Protein AF-A0A846BYP2-F1 (afdb_monomer_lite)

Secondary structure (DSSP, 8-state):
-------SGGGSHHHHHHHHHHHHHHHHHTTS-HHHHHHHHHHHHHH-

Radius of gyration: 15.15 Å; chains: 1; bounding box: 33×23×37 Å

Foldseek 3Di:
DDPDDDPDPCPDPVNVVVVVVVVVVVVVLVVDDPVVSVVVVVVVVVVD

pLDDT: mean 79.99, std 12.54, range [46.31, 95.31]

Structure (mmCIF, N/CA/C/O backbone):
data_AF-A0A846BYP2-F1
#
_entry.id   AF-A0A846BYP2-F1
#
loop_
_atom_site.group_PDB
_atom_site.id
_atom_site.type_symbol
_atom_site.label_atom_id
_atom_site.label_alt_id
_atom_site.label_comp_id
_atom_site.label_asym_id
_atom_site.label_entity_id
_atom_site.label_seq_id
_atom_site.pdbx_PDB_ins_code
_atom_site.Cartn_x
_atom_site.Cartn_y
_atom_site.Cartn_z
_atom_site.occupancy
_atom_site.B_iso_or_equiv
_atom_site.auth_seq_id
_atom_site.auth_comp_id
_atom_site.auth_asym_id
_atom_site.auth_atom_id
_atom_site.pdbx_PDB_model_num
ATOM 1 N N . MET A 1 1 ? -21.601 -12.751 17.404 1.00 46.31 1 MET A N 1
ATOM 2 C CA . MET A 1 1 ? -20.643 -11.963 16.597 1.00 46.31 1 MET A CA 1
ATOM 3 C C . MET A 1 1 ? -20.346 -10.684 17.357 1.00 46.31 1 MET A C 1
ATOM 5 O O . MET A 1 1 ? -21.245 -9.868 17.512 1.00 46.31 1 MET A O 1
ATOM 9 N N . GLY A 1 2 ? -19.156 -10.571 17.948 1.00 55.38 2 GLY A N 1
ATOM 10 C CA . GLY A 1 2 ? -18.779 -9.389 18.727 1.00 55.38 2 GLY A CA 1
ATOM 11 C C . GLY A 1 2 ? -18.624 -8.171 17.819 1.00 55.38 2 GLY A C 1
ATOM 12 O O . GLY A 1 2 ? -18.092 -8.294 16.719 1.00 55.38 2 GLY A O 1
ATOM 13 N N . LYS A 1 3 ? -19.110 -7.007 18.259 1.00 65.00 3 LYS A N 1
ATOM 14 C CA . LYS A 1 3 ? -18.798 -5.730 17.608 1.00 65.00 3 LYS A CA 1
ATOM 15 C C . LYS A 1 3 ? -17.294 -5.492 17.744 1.00 65.00 3 LYS A C 1
ATOM 17 O O . LYS A 1 3 ? -16.814 -5.269 18.854 1.00 65.00 3 LYS A O 1
ATOM 22 N N . GLU A 1 4 ? -16.566 -5.541 16.636 1.00 72.12 4 GLU A N 1
ATOM 23 C CA . GLU A 1 4 ? -15.196 -5.036 16.594 1.00 72.12 4 GLU A CA 1
ATOM 24 C C . GLU A 1 4 ? -15.243 -3.522 16.800 1.00 72.12 4 GLU A C 1
ATOM 26 O O . GLU A 1 4 ? -15.864 -2.784 16.032 1.00 72.12 4 GLU A O 1
ATOM 31 N N . PHE A 1 5 ? -14.639 -3.060 17.891 1.00 82.31 5 PHE A N 1
ATOM 32 C CA . PHE A 1 5 ? -14.460 -1.636 18.127 1.00 82.31 5 PHE A CA 1
ATOM 33 C C . PHE A 1 5 ? -13.390 -1.116 17.167 1.00 82.31 5 PHE A C 1
ATOM 35 O O . PHE A 1 5 ? -12.215 -1.446 17.313 1.00 82.31 5 PHE A O 1
ATOM 42 N N . ILE A 1 6 ? -13.814 -0.299 16.204 1.00 85.50 6 ILE A N 1
ATOM 43 C CA . ILE A 1 6 ? -12.936 0.434 15.288 1.00 85.50 6 ILE A CA 1
ATOM 44 C C . ILE A 1 6 ? -12.165 1.467 16.114 1.00 85.50 6 ILE A C 1
ATOM 46 O O . ILE A 1 6 ? -12.760 2.386 16.676 1.00 85.50 6 ILE A O 1
ATOM 50 N N . LYS A 1 7 ? -10.845 1.306 16.209 1.00 89.62 7 LYS A N 1
ATOM 51 C CA . LYS A 1 7 ? -9.934 2.232 16.899 1.00 89.62 7 LYS A CA 1
ATOM 52 C C . LYS A 1 7 ? -9.215 3.148 15.910 1.00 89.62 7 LYS A C 1
ATOM 54 O O . LYS A 1 7 ? -8.757 4.222 16.287 1.00 89.62 7 LYS A O 1
ATOM 59 N N . SER A 1 8 ? -9.121 2.726 14.652 1.00 90.62 8 SER A N 1
ATOM 60 C CA . SER A 1 8 ? -8.475 3.443 13.559 1.00 90.62 8 SER A CA 1
ATOM 61 C C . SER A 1 8 ? -9.249 3.271 12.254 1.00 90.62 8 SER A C 1
ATOM 63 O O . SER A 1 8 ? -9.911 2.261 12.035 1.00 90.62 8 SER A O 1
ATOM 65 N N . HIS A 1 9 ? -9.092 4.219 11.327 1.00 88.12 9 HIS A N 1
ATOM 66 C CA . HIS A 1 9 ? -9.583 4.082 9.952 1.00 88.12 9 HIS A CA 1
ATOM 67 C C . HIS A 1 9 ? -9.053 2.809 9.267 1.00 88.12 9 HIS A C 1
ATOM 69 O O . HIS A 1 9 ? -9.709 2.286 8.373 1.00 88.12 9 HIS A O 1
ATOM 75 N N . LYS A 1 10 ? -7.909 2.275 9.721 1.00 89.38 10 LYS A N 1
ATOM 76 C CA . LYS A 1 10 ? -7.336 1.015 9.226 1.00 89.38 10 LYS A CA 1
ATOM 77 C C . LYS A 1 10 ? -8.143 -0.234 9.595 1.00 89.38 10 LYS A C 1
ATOM 79 O O . LYS A 1 10 ? -8.045 -1.249 8.912 1.00 89.38 10 LYS A O 1
ATOM 84 N N . ASP A 1 11 ? -8.964 -0.151 10.639 1.00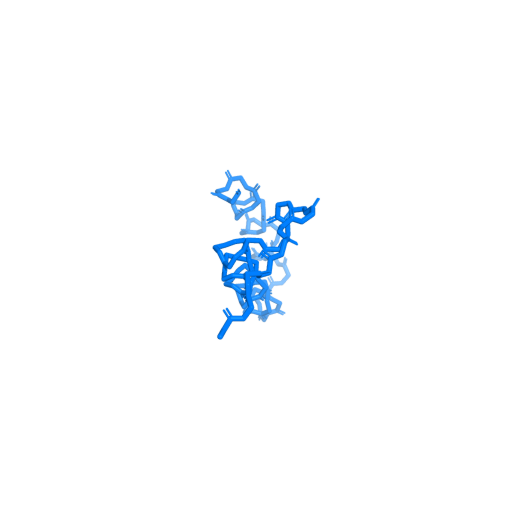 90.69 11 ASP A N 1
ATOM 85 C CA . ASP A 1 11 ? -9.827 -1.257 11.072 1.00 90.69 11 ASP A CA 1
ATOM 86 C C . ASP A 1 11 ? -11.102 -1.340 10.218 1.00 90.69 11 ASP A C 1
ATOM 88 O O . ASP A 1 11 ? -11.860 -2.305 10.297 1.00 90.69 11 ASP A O 1
ATOM 92 N N . LEU A 1 12 ? -11.363 -0.326 9.384 1.00 92.62 12 LEU A N 1
ATOM 93 C CA . LEU A 1 12 ? -12.486 -0.349 8.462 1.00 92.62 12 LEU A CA 1
ATOM 94 C C . LEU A 1 12 ? -12.251 -1.428 7.404 1.00 92.62 12 LEU A C 1
ATOM 96 O O . LEU A 1 12 ? -11.268 -1.389 6.669 1.00 92.62 12 LEU A O 1
ATOM 100 N N . LYS A 1 13 ? -13.216 -2.337 7.244 1.00 92.06 13 LYS A N 1
ATOM 101 C CA . LYS A 1 13 ? -13.176 -3.356 6.181 1.00 92.06 13 LYS A CA 1
ATOM 102 C C . LYS A 1 13 ? -12.952 -2.750 4.796 1.00 92.06 13 LYS A C 1
ATOM 104 O O . LYS A 1 13 ? -12.197 -3.297 4.007 1.00 92.06 13 LYS A O 1
ATOM 109 N N . VAL A 1 14 ? -13.564 -1.597 4.512 1.00 92.94 14 VAL A N 1
ATOM 110 C CA . VAL A 1 14 ? -13.357 -0.892 3.237 1.00 92.94 14 VAL A CA 1
ATOM 111 C C . VAL A 1 14 ? -11.916 -0.403 3.070 1.00 92.94 14 VAL A C 1
ATOM 113 O O . VAL A 1 14 ? -11.385 -0.483 1.969 1.00 92.94 14 VAL A O 1
ATOM 116 N N . TYR A 1 15 ? -11.260 0.034 4.152 1.00 94.19 15 TYR A N 1
ATOM 117 C CA . TYR A 1 15 ? -9.849 0.413 4.110 1.00 94.19 15 TYR A CA 1
ATOM 118 C C . TYR A 1 15 ? -8.975 -0.798 3.797 1.00 94.19 15 TYR A C 1
ATOM 120 O O . TYR A 1 15 ? -8.114 -0.712 2.931 1.00 94.19 15 TYR A O 1
ATOM 128 N N . GLN A 1 16 ? -9.225 -1.930 4.458 1.00 94.00 16 GLN A N 1
ATOM 129 C CA . GLN A 1 16 ? -8.479 -3.169 4.227 1.00 94.00 16 GLN A CA 1
ATOM 130 C C . GLN A 1 16 ? -8.628 -3.643 2.776 1.00 94.00 16 GLN A C 1
ATOM 132 O O . GLN A 1 16 ? -7.631 -3.865 2.102 1.00 94.00 16 GLN A O 1
ATOM 137 N N . ILE A 1 17 ? -9.859 -3.675 2.253 1.00 95.31 17 ILE A N 1
ATOM 138 C CA . ILE A 1 17 ? -10.136 -4.063 0.861 1.00 95.31 17 ILE A CA 1
ATOM 139 C C . ILE A 1 17 ? -9.442 -3.120 -0.133 1.00 95.31 17 ILE A C 1
ATOM 141 O O . ILE A 1 17 ? -8.830 -3.577 -1.097 1.00 95.31 17 ILE A O 1
ATOM 145 N N . ALA A 1 18 ? -9.522 -1.804 0.087 1.00 93.38 18 ALA A N 1
ATOM 146 C CA . ALA A 1 18 ? -8.872 -0.827 -0.782 1.00 93.38 18 ALA A CA 1
ATOM 147 C C . ALA A 1 18 ? -7.340 -0.949 -0.734 1.00 93.38 18 ALA A C 1
ATOM 149 O O . ALA A 1 18 ? -6.677 -0.860 -1.767 1.00 93.38 18 ALA A O 1
ATOM 150 N N . PHE A 1 19 ? -6.780 -1.191 0.453 1.00 92.81 19 PHE A N 1
ATOM 151 C CA . PHE A 1 19 ? -5.347 -1.378 0.643 1.00 92.81 19 PHE A CA 1
ATOM 152 C C . PHE A 1 19 ? -4.844 -2.651 -0.048 1.00 92.81 19 PHE A C 1
ATOM 154 O O . PHE A 1 19 ? -3.850 -2.600 -0.768 1.00 92.81 19 PHE A O 1
ATOM 161 N N . ASP A 1 20 ? -5.561 -3.767 0.088 1.00 95.12 20 ASP A N 1
ATOM 162 C CA . ASP A 1 20 ? -5.224 -5.028 -0.581 1.00 95.12 20 ASP A CA 1
ATOM 163 C C . ASP A 1 20 ? -5.280 -4.896 -2.110 1.00 95.12 20 ASP A C 1
ATOM 165 O O . ASP A 1 20 ? -4.397 -5.387 -2.825 1.00 95.12 20 ASP A O 1
ATOM 169 N N . ALA A 1 21 ? -6.276 -4.174 -2.632 1.00 93.44 21 ALA A N 1
ATOM 170 C CA . ALA A 1 21 ? -6.367 -3.863 -4.055 1.00 93.44 21 ALA A CA 1
ATOM 171 C C . ALA A 1 21 ? -5.173 -3.011 -4.525 1.00 93.44 21 ALA A C 1
ATOM 173 O O . ALA A 1 21 ? -4.540 -3.337 -5.532 1.00 93.44 21 ALA A O 1
ATOM 174 N N . ALA A 1 22 ? -4.812 -1.968 -3.772 1.00 90.38 22 ALA A N 1
ATOM 175 C CA . ALA A 1 22 ? -3.658 -1.124 -4.073 1.00 90.38 22 ALA A CA 1
ATOM 176 C C . ALA A 1 22 ? -2.338 -1.916 -4.052 1.00 90.38 22 ALA A C 1
ATOM 178 O O . ALA A 1 22 ? -1.509 -1.755 -4.948 1.00 90.38 22 ALA A O 1
ATOM 179 N N . MET A 1 23 ? -2.162 -2.822 -3.086 1.00 90.69 23 MET A N 1
ATOM 180 C CA . MET A 1 23 ? -0.991 -3.701 -3.010 1.00 90.69 23 MET A CA 1
ATOM 181 C C . MET A 1 23 ? -0.926 -4.683 -4.180 1.00 90.69 23 MET A C 1
ATOM 183 O O . MET A 1 23 ? 0.146 -4.901 -4.742 1.00 90.69 23 MET A O 1
ATOM 187 N N . THR A 1 24 ? -2.067 -5.227 -4.604 1.00 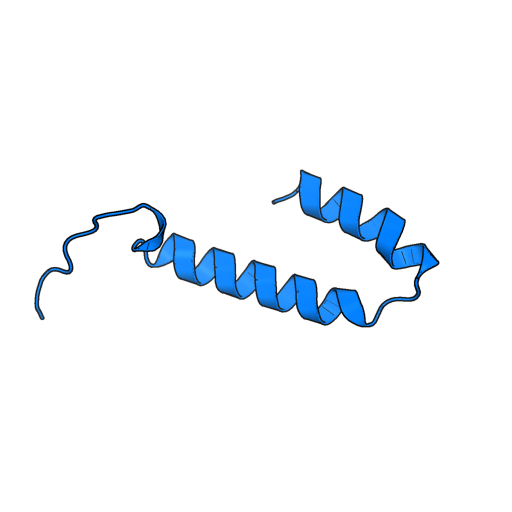93.31 24 THR A N 1
ATOM 188 C CA . THR A 1 24 ? -2.143 -6.100 -5.784 1.00 93.31 24 THR A CA 1
ATOM 189 C C . THR A 1 24 ? -1.697 -5.359 -7.044 1.00 93.31 24 THR A C 1
ATOM 191 O O . THR A 1 24 ? -0.875 -5.869 -7.807 1.00 93.31 24 THR A O 1
ATOM 194 N N . ILE A 1 25 ? -2.184 -4.131 -7.244 1.00 88.38 25 ILE A N 1
ATOM 195 C CA . ILE A 1 25 ? -1.770 -3.272 -8.360 1.00 88.38 25 ILE A CA 1
ATOM 196 C C . ILE A 1 25 ? -0.266 -2.991 -8.276 1.00 88.38 25 ILE A C 1
ATOM 198 O O . ILE A 1 25 ? 0.448 -3.180 -9.257 1.00 88.38 25 ILE A O 1
ATOM 202 N 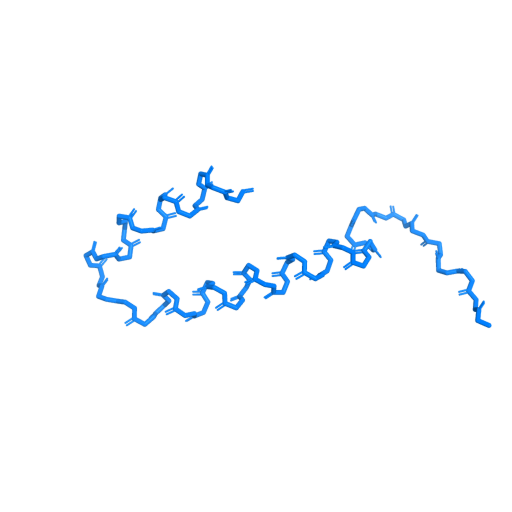N . PHE A 1 26 ? 0.245 -2.617 -7.104 1.00 86.00 26 PHE A N 1
ATOM 203 C CA . PHE A 1 26 ? 1.668 -2.344 -6.907 1.00 86.00 26 PHE A CA 1
ATOM 204 C C . PHE A 1 26 ? 2.567 -3.536 -7.278 1.00 86.00 26 PHE A C 1
ATOM 206 O O . PHE A 1 26 ? 3.571 -3.362 -7.972 1.00 86.00 26 PHE A O 1
ATOM 213 N N . GLU A 1 27 ? 2.206 -4.759 -6.881 1.00 88.00 27 GLU A N 1
ATOM 214 C CA . GLU A 1 27 ? 2.976 -5.956 -7.240 1.00 88.00 27 GLU A CA 1
ATOM 215 C C . GLU A 1 27 ? 2.928 -6.270 -8.744 1.00 88.00 27 GLU A C 1
ATOM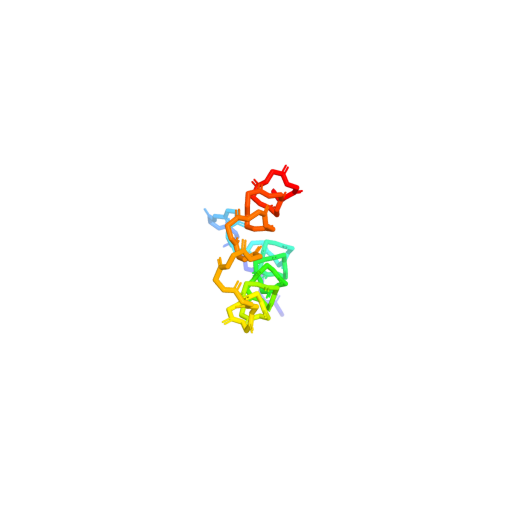 217 O O . GLU A 1 27 ? 3.929 -6.704 -9.319 1.00 88.00 27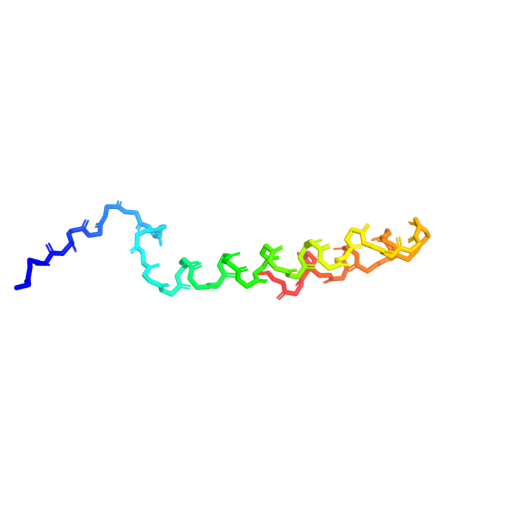 GLU A O 1
ATOM 222 N N . LEU A 1 28 ? 1.802 -6.007 -9.417 1.00 87.06 28 LEU A N 1
ATOM 223 C CA . LEU A 1 28 ? 1.716 -6.118 -10.878 1.00 87.06 28 LEU A CA 1
ATOM 224 C C . LEU A 1 28 ? 2.642 -5.105 -11.568 1.00 87.06 28 LEU A C 1
ATOM 226 O O . LEU A 1 28 ? 3.337 -5.449 -12.527 1.00 87.06 28 LEU A O 1
ATOM 230 N N . PHE A 1 29 ? 2.725 -3.888 -11.030 1.00 80.06 29 PHE A N 1
ATOM 231 C CA . PHE A 1 29 ? 3.574 -2.813 -11.546 1.00 80.06 29 PHE A CA 1
ATOM 232 C C . PHE A 1 29 ? 5.069 -3.116 -11.465 1.00 80.06 29 PHE A C 1
ATOM 234 O O . PHE A 1 29 ? 5.832 -2.739 -12.357 1.00 80.06 29 PHE A O 1
ATOM 241 N N . LYS A 1 30 ? 5.514 -3.872 -10.456 1.00 81.31 30 LYS A N 1
ATOM 242 C CA . LYS A 1 30 ? 6.919 -4.301 -10.348 1.00 81.31 30 LYS A CA 1
ATOM 243 C C . LYS A 1 30 ? 7.404 -5.167 -11.511 1.00 81.31 30 LYS A C 1
ATOM 245 O O . LYS A 1 30 ? 8.598 -5.448 -11.572 1.00 81.31 30 LYS A O 1
ATOM 250 N N . LYS A 1 31 ? 6.535 -5.609 -12.421 1.00 84.06 31 LYS A N 1
ATOM 251 C CA . LYS A 1 31 ? 6.923 -6.386 -13.609 1.00 84.06 31 LYS A CA 1
ATOM 252 C C . LYS A 1 31 ? 7.181 -5.522 -14.847 1.00 84.06 31 LYS A C 1
ATOM 254 O O . LYS A 1 31 ? 7.703 -6.036 -15.827 1.00 84.06 31 LYS A O 1
ATOM 259 N N . PHE A 1 32 ? 6.862 -4.229 -14.802 1.00 80.81 32 PHE A N 1
ATOM 260 C CA . PHE A 1 32 ? 6.985 -3.337 -15.958 1.00 80.81 32 PHE A CA 1
ATOM 261 C C . PHE A 1 32 ? 8.460 -2.996 -16.241 1.00 80.81 32 PHE A C 1
ATOM 263 O O . PHE A 1 32 ? 9.281 -3.070 -15.318 1.00 80.81 32 PHE A O 1
ATOM 270 N N . PRO A 1 33 ? 8.834 -2.616 -17.473 1.00 81.75 33 PRO A N 1
ATOM 271 C CA . PRO A 1 33 ? 10.156 -2.066 -17.775 1.00 81.75 33 PRO A CA 1
ATOM 272 C C . PRO A 1 33 ? 10.454 -0.827 -16.918 1.00 81.75 33 PRO A C 1
ATOM 274 O O . PRO A 1 33 ? 9.541 -0.085 -16.555 1.00 81.75 33 PRO A O 1
ATOM 277 N N . ILE A 1 34 ? 11.726 -0.589 -16.574 1.00 71.81 34 ILE A N 1
ATOM 278 C CA . ILE A 1 34 ? 12.123 0.501 -15.660 1.00 71.81 34 ILE A CA 1
ATOM 279 C C . ILE A 1 34 ? 11.636 1.876 -16.155 1.00 71.81 34 ILE A C 1
ATOM 281 O O . ILE A 1 34 ? 11.211 2.703 -15.356 1.00 71.81 34 ILE A O 1
ATOM 285 N N . GLU A 1 35 ? 11.625 2.078 -17.473 1.00 74.19 35 GLU A N 1
ATOM 286 C CA . GLU A 1 35 ? 11.207 3.309 -18.152 1.00 74.19 35 GLU A CA 1
ATOM 287 C C . GLU A 1 35 ? 9.705 3.582 -17.975 1.00 74.19 35 GLU A C 1
ATOM 289 O O . GLU A 1 35 ? 9.295 4.706 -17.682 1.00 74.19 35 GLU A O 1
ATOM 294 N N . GLU A 1 36 ? 8.879 2.538 -18.050 1.00 67.00 36 GLU A N 1
ATOM 295 C CA . GLU A 1 36 ? 7.428 2.635 -17.869 1.00 67.00 36 GLU A CA 1
ATOM 296 C C . GLU A 1 36 ? 7.031 2.737 -16.394 1.00 67.00 36 GLU A C 1
ATOM 298 O O . GLU A 1 36 ? 6.039 3.390 -16.066 1.00 67.00 36 GLU A O 1
ATOM 303 N N . ARG A 1 37 ? 7.827 2.164 -15.477 1.00 66.50 37 ARG A N 1
ATOM 304 C CA . ARG A 1 37 ? 7.572 2.286 -14.033 1.00 66.50 37 ARG A CA 1
ATOM 305 C C . ARG A 1 37 ? 7.561 3.738 -13.583 1.00 66.50 37 ARG A C 1
ATOM 307 O O . ARG A 1 37 ? 6.676 4.097 -12.816 1.00 66.50 37 ARG A O 1
ATOM 314 N N . TYR A 1 38 ? 8.489 4.578 -14.040 1.00 63.81 38 TYR A N 1
ATOM 315 C CA . TYR A 1 38 ? 8.544 5.976 -13.594 1.00 63.81 38 TYR A CA 1
ATOM 316 C C . TYR A 1 38 ? 7.332 6.796 -14.059 1.00 63.81 38 TYR A C 1
ATOM 318 O O . TYR A 1 38 ? 6.765 7.539 -13.260 1.00 63.81 38 TYR A O 1
ATOM 326 N N . SER A 1 39 ? 6.888 6.617 -15.307 1.00 65.44 39 SER A N 1
ATOM 327 C CA . SER A 1 39 ? 5.712 7.317 -15.850 1.00 65.44 39 SER A CA 1
ATOM 328 C C . SER A 1 39 ? 4.409 6.851 -15.191 1.00 65.44 39 SER A C 1
ATOM 330 O O . SER A 1 39 ? 3.574 7.654 -14.771 1.00 65.44 39 SER A O 1
ATOM 332 N N . LEU A 1 40 ? 4.248 5.536 -15.053 1.00 64.44 40 LEU A N 1
ATOM 333 C CA . LEU A 1 40 ? 2.990 4.924 -14.644 1.00 64.44 40 LEU A CA 1
ATOM 334 C C . LEU A 1 40 ? 2.820 4.921 -13.107 1.00 64.44 40 LEU A C 1
ATOM 336 O O . LEU A 1 40 ? 1.698 5.010 -12.609 1.00 64.44 40 LEU A O 1
ATOM 340 N N . THR A 1 41 ? 3.920 4.927 -12.339 1.00 66.38 41 THR A N 1
ATOM 341 C CA . THR A 1 41 ? 3.885 5.107 -10.872 1.00 66.38 41 THR A CA 1
ATOM 342 C C . THR A 1 41 ? 3.411 6.507 -10.485 1.00 66.38 41 THR A C 1
ATOM 344 O O . THR A 1 41 ? 2.612 6.628 -9.557 1.0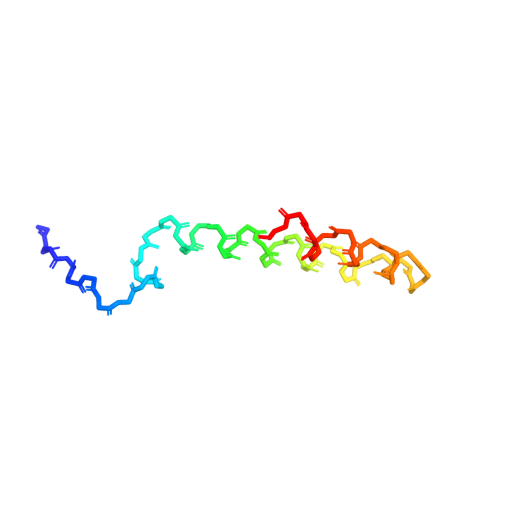0 66.38 41 THR A O 1
ATOM 347 N N . ASP A 1 42 ? 3.851 7.563 -11.185 1.00 69.25 42 ASP A N 1
ATOM 348 C CA . ASP A 1 42 ? 3.396 8.933 -10.889 1.00 69.25 42 ASP A CA 1
ATOM 349 C C . ASP A 1 42 ? 1.895 9.090 -11.167 1.00 69.25 42 ASP A C 1
ATOM 351 O O . ASP A 1 42 ? 1.175 9.701 -10.379 1.00 69.25 42 ASP A O 1
ATOM 355 N N . GLN A 1 43 ? 1.402 8.465 -12.240 1.00 73.62 43 GLN A N 1
ATOM 356 C CA . GLN A 1 43 ? -0.020 8.474 -12.589 1.00 73.62 43 GLN A CA 1
ATOM 357 C C . GLN A 1 43 ? -0.871 7.754 -11.538 1.00 73.62 43 GLN A C 1
ATOM 359 O O . GLN A 1 43 ? -1.863 8.309 -11.070 1.00 73.62 43 GLN A O 1
ATOM 364 N N . ILE A 1 44 ? -0.457 6.570 -11.081 1.00 71.44 44 ILE A N 1
ATOM 365 C CA . ILE A 1 44 ? -1.201 5.834 -10.050 1.00 71.44 44 ILE A CA 1
ATOM 366 C C . ILE A 1 44 ? -1.214 6.566 -8.710 1.00 71.44 44 ILE A C 1
ATOM 368 O O . ILE A 1 44 ? -2.247 6.599 -8.046 1.00 71.44 44 ILE A O 1
ATOM 372 N N . ARG A 1 45 ? -0.104 7.203 -8.322 1.00 68.00 45 ARG A N 1
ATOM 373 C CA . ARG A 1 45 ? -0.020 7.941 -7.052 1.00 68.00 45 ARG A CA 1
ATOM 374 C C . ARG A 1 45 ? -0.891 9.200 -7.013 1.00 68.00 45 ARG A C 1
ATOM 376 O O . ARG A 1 45 ? -1.084 9.747 -5.935 1.00 68.00 45 ARG A O 1
ATOM 383 N N . ARG A 1 46 ? -1.352 9.689 -8.170 1.00 70.38 46 ARG A N 1
ATOM 384 C CA . ARG A 1 46 ? -2.298 10.811 -8.285 1.00 70.38 46 ARG A CA 1
ATOM 385 C C . ARG A 1 46 ? -3.758 10.359 -8.353 1.00 70.38 46 ARG A C 1
ATOM 387 O O . ARG A 1 46 ? -4.638 11.177 -8.109 1.00 70.38 46 ARG A O 1
ATOM 394 N N . CYS A 1 47 ? -4.010 9.107 -8.738 1.00 67.81 47 CYS A N 1
ATOM 395 C CA . CYS A 1 47 ? -5.357 8.556 -8.889 1.00 67.81 47 CYS A CA 1
ATOM 396 C C . CYS A 1 47 ? -5.877 7.847 -7.627 1.00 67.81 47 CYS A C 1
ATOM 398 O O . CYS A 1 47 ? -7.092 7.810 -7.440 1.00 67.81 47 CYS A O 1
ATOM 400 N N . CYS A 1 48 ? -4.984 7.284 -6.804 1.00 56.66 48 CYS A N 1
ATOM 401 C CA . CYS A 1 48 ? -5.286 6.781 -5.456 1.00 56.66 48 CYS A CA 1
ATOM 402 C C . CYS A 1 48 ? -5.162 7.894 -4.413 1.00 56.66 48 CYS A C 1
ATOM 404 O O . CYS A 1 48 ? -5.999 7.908 -3.485 1.00 56.66 48 CYS A O 1
#

Sequence (48 aa):
MGKEFIKSHKDLKVYQIAFDAAMTIFELFKKFPIEERYSLTDQIRRCC